Protein AF-A0AAU7Z6W7-F1 (afdb_monomer)

Structure (mmCIF, N/CA/C/O backbone):
data_AF-A0AAU7Z6W7-F1
#
_entry.id   AF-A0AAU7Z6W7-F1
#
loop_
_atom_site.group_PDB
_atom_site.id
_atom_site.type_symbol
_atom_site.label_atom_id
_atom_site.label_alt_id
_atom_site.label_comp_id
_atom_site.label_asym_id
_atom_site.label_entity_id
_atom_site.label_seq_id
_atom_site.pdbx_PDB_ins_code
_atom_site.Cartn_x
_atom_site.Cartn_y
_atom_site.Cartn_z
_atom_site.occupancy
_atom_site.B_iso_or_equiv
_atom_site.auth_seq_id
_atom_site.auth_comp_id
_atom_site.auth_asym_id
_atom_site.auth_atom_id
_atom_site.pdbx_PDB_model_num
ATOM 1 N N . MET A 1 1 ? 21.608 -31.261 -34.289 1.00 68.19 1 MET A N 1
ATOM 2 C CA . MET A 1 1 ? 22.451 -30.946 -33.112 1.00 68.19 1 MET A CA 1
ATOM 3 C C . MET A 1 1 ? 21.548 -30.517 -31.966 1.00 68.19 1 MET A C 1
ATOM 5 O O . MET A 1 1 ? 20.584 -29.812 -32.232 1.00 68.19 1 MET A O 1
ATOM 9 N N . SER A 1 2 ? 21.830 -30.936 -30.731 1.00 83.50 2 SER A N 1
ATOM 10 C CA . SER A 1 2 ? 21.060 -30.560 -29.532 1.00 83.50 2 SER A CA 1
ATOM 11 C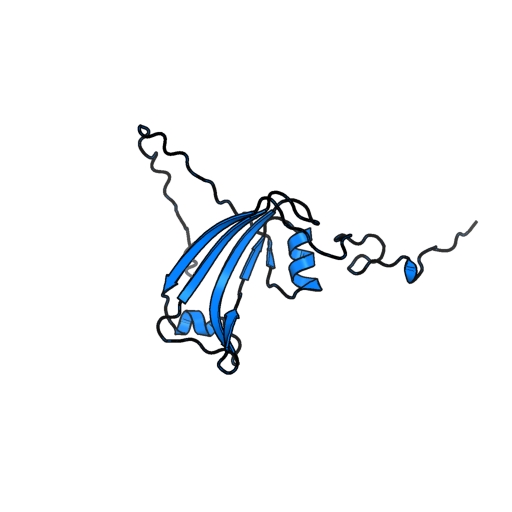 C . SER A 1 2 ? 21.872 -29.642 -28.615 1.00 83.50 2 SER A C 1
ATOM 13 O O . SER A 1 2 ? 23.073 -29.852 -28.454 1.00 83.50 2 SER A O 1
ATOM 15 N N . VAL A 1 3 ? 21.218 -28.669 -27.975 1.00 92.88 3 VAL A N 1
ATOM 16 C CA . VAL A 1 3 ? 21.840 -27.714 -27.038 1.00 92.88 3 VAL A CA 1
ATOM 17 C C . VAL A 1 3 ? 21.198 -27.846 -25.653 1.00 92.88 3 VAL A C 1
ATOM 19 O O . VAL A 1 3 ? 19.989 -28.036 -25.548 1.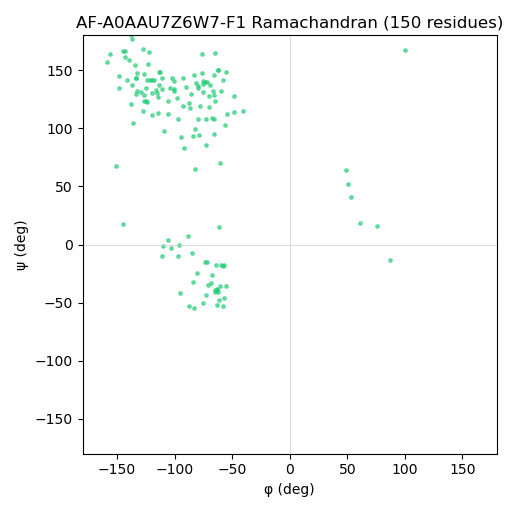00 92.88 3 VAL A O 1
ATOM 22 N N . LYS A 1 4 ? 22.006 -27.743 -24.588 1.00 95.12 4 LYS A N 1
ATOM 23 C CA . LYS A 1 4 ? 21.527 -27.730 -23.194 1.00 95.12 4 LYS A CA 1
ATOM 24 C C . LYS A 1 4 ? 21.072 -26.330 -22.768 1.00 95.12 4 LYS A C 1
ATOM 26 O O . LYS A 1 4 ? 21.683 -25.332 -23.149 1.00 95.12 4 LYS A O 1
ATOM 31 N N . GLY A 1 5 ? 20.044 -26.268 -21.920 1.00 94.62 5 GLY A N 1
ATOM 32 C CA . GLY A 1 5 ? 19.656 -25.040 -21.221 1.00 94.62 5 GLY A CA 1
ATOM 33 C C . GLY A 1 5 ? 20.770 -24.529 -20.298 1.00 94.62 5 GLY A C 1
ATOM 34 O O . GLY A 1 5 ? 21.566 -25.317 -19.789 1.00 94.62 5 GLY A O 1
ATOM 35 N N . LYS A 1 6 ? 20.837 -23.207 -20.100 1.00 94.75 6 LYS A N 1
ATOM 36 C CA . LYS A 1 6 ? 21.932 -22.529 -19.372 1.00 94.75 6 LYS A CA 1
ATOM 37 C C . LYS A 1 6 ? 21.532 -21.947 -18.009 1.00 94.75 6 LYS A C 1
ATOM 39 O O . LYS A 1 6 ? 22.371 -21.356 -17.341 1.00 94.75 6 LYS A O 1
ATOM 44 N N . MET A 1 7 ? 20.267 -22.071 -17.612 1.00 93.25 7 MET A N 1
ATOM 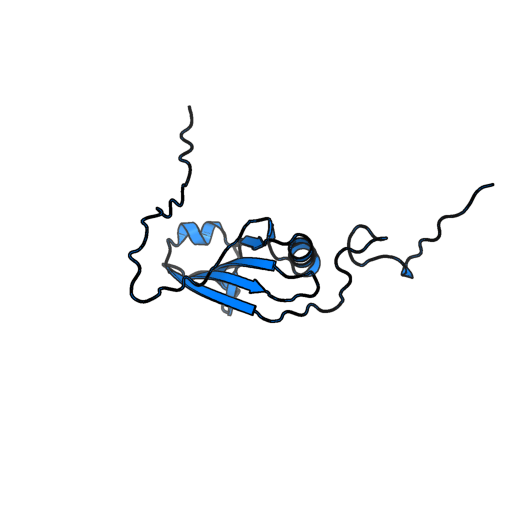45 C CA . MET A 1 7 ? 19.763 -21.479 -16.372 1.00 93.25 7 MET A CA 1
ATOM 46 C C . MET A 1 7 ? 20.338 -22.209 -15.152 1.00 93.25 7 MET A C 1
ATOM 48 O O . MET A 1 7 ? 20.249 -23.432 -15.054 1.00 93.25 7 MET A O 1
ATOM 52 N N . SER A 1 8 ? 20.922 -21.455 -14.227 1.00 93.75 8 SER A N 1
ATOM 53 C CA . SER A 1 8 ? 21.457 -21.935 -12.950 1.00 93.75 8 SER A CA 1
ATOM 54 C C . SER A 1 8 ? 20.791 -21.206 -11.781 1.00 93.75 8 SER A C 1
ATOM 56 O O . SER A 1 8 ? 20.190 -20.145 -11.962 1.00 93.75 8 SER A O 1
ATOM 58 N N . ARG A 1 9 ? 20.951 -21.720 -10.554 1.00 90.88 9 ARG A N 1
ATOM 59 C CA . ARG A 1 9 ? 20.425 -21.078 -9.335 1.00 90.88 9 ARG A CA 1
ATOM 60 C C . ARG A 1 9 ? 20.902 -19.630 -9.166 1.00 90.88 9 ARG A C 1
ATOM 62 O O . ARG A 1 9 ? 20.139 -18.801 -8.691 1.00 90.88 9 ARG A O 1
ATOM 69 N N . SER A 1 10 ? 22.138 -19.323 -9.564 1.00 91.81 10 SER A N 1
ATOM 70 C CA . SER A 1 10 ? 22.693 -17.965 -9.484 1.00 91.81 10 SER A CA 1
ATOM 71 C C . SER A 1 10 ? 22.116 -17.001 -10.524 1.00 91.81 10 SER A C 1
ATOM 73 O O . SER A 1 10 ? 22.289 -15.797 -10.379 1.00 91.81 10 SER A O 1
ATOM 75 N N . SER A 1 11 ? 21.441 -17.514 -11.555 1.00 89.62 11 SER A N 1
ATOM 76 C CA . SER A 1 11 ? 20.777 -16.711 -12.589 1.00 89.62 11 SER A CA 1
ATOM 77 C C . SER A 1 11 ? 19.281 -16.493 -12.340 1.00 89.62 11 SER A C 1
ATOM 79 O O . SER A 1 11 ? 18.631 -15.848 -13.157 1.00 89.62 11 SER A O 1
ATOM 81 N N . LEU A 1 12 ? 18.727 -17.041 -11.249 1.00 91.81 12 LEU A N 1
ATOM 82 C CA . LEU A 1 12 ? 17.306 -16.900 -10.935 1.00 91.81 12 LEU A CA 1
ATOM 83 C C . LEU A 1 12 ? 17.010 -15.537 -10.292 1.00 91.81 12 LEU A C 1
ATOM 85 O O . LEU A 1 12 ? 17.719 -15.090 -9.389 1.00 91.81 12 LEU A O 1
ATOM 89 N N . GLY A 1 13 ? 15.922 -14.919 -10.739 1.00 89.19 13 GLY A N 1
ATOM 90 C CA . GLY A 1 13 ? 15.287 -13.757 -10.132 1.00 89.19 13 GLY A CA 1
ATOM 91 C C . GLY A 1 13 ? 14.710 -14.045 -8.748 1.00 89.19 13 GLY A C 1
ATOM 92 O O . GLY A 1 13 ? 14.553 -15.200 -8.350 1.00 89.19 13 GLY A O 1
ATOM 93 N N . GLN A 1 14 ? 14.393 -12.981 -8.011 1.00 87.00 14 GLN A N 1
ATOM 94 C CA . GLN A 1 14 ? 13.778 -13.083 -6.682 1.00 87.00 14 GLN A CA 1
ATOM 95 C C . GLN A 1 14 ? 12.268 -13.321 -6.753 1.00 87.00 14 GLN A C 1
ATOM 97 O O . GLN A 1 14 ? 11.687 -13.874 -5.824 1.00 87.00 14 GLN A O 1
ATOM 102 N N . VAL A 1 15 ? 11.650 -12.909 -7.857 1.00 90.38 15 VAL A N 1
ATOM 103 C CA . VAL A 1 15 ? 10.220 -13.064 -8.131 1.00 90.38 15 VAL A CA 1
ATOM 104 C C . VAL A 1 15 ? 10.003 -13.733 -9.487 1.00 90.38 15 VAL A C 1
ATOM 106 O O . VAL A 1 15 ? 10.930 -13.886 -10.290 1.00 90.38 15 VAL A O 1
ATOM 109 N N . MET A 1 16 ? 8.767 -14.154 -9.742 1.00 92.94 16 MET A N 1
ATOM 110 C CA . MET A 1 16 ? 8.407 -14.774 -11.010 1.00 92.94 16 MET A CA 1
ATOM 111 C C . MET A 1 16 ? 8.260 -13.734 -12.136 1.00 92.94 16 MET A C 1
ATOM 113 O O . MET A 1 16 ? 7.799 -12.622 -11.887 1.00 92.94 16 MET A O 1
ATOM 117 N N . PRO A 1 17 ? 8.587 -14.110 -13.387 1.00 93.62 17 PRO A N 1
ATOM 118 C CA . PRO A 1 17 ? 9.245 -15.357 -13.783 1.00 93.62 17 PRO A CA 1
ATOM 119 C C . PRO A 1 17 ? 10.750 -15.349 -13.457 1.00 93.62 17 PRO A C 1
ATOM 121 O O . PRO A 1 17 ? 11.450 -14.374 -13.712 1.00 93.62 17 PRO A O 1
ATOM 124 N N . VAL A 1 18 ? 11.285 -16.485 -12.990 1.00 91.94 18 VAL A N 1
ATOM 125 C CA . VAL A 1 18 ? 12.677 -16.595 -12.495 1.00 91.94 18 VAL A CA 1
ATOM 126 C C . VAL A 1 18 ? 13.779 -16.188 -13.481 1.00 91.94 18 VAL A C 1
ATOM 128 O O . VAL A 1 18 ? 14.909 -15.978 -13.070 1.00 91.94 18 VAL A O 1
ATOM 131 N N . HIS A 1 19 ? 13.505 -16.106 -14.778 1.00 92.50 19 HIS A N 1
ATOM 132 C CA . HIS A 1 19 ? 14.497 -15.734 -15.795 1.00 92.50 19 HIS A CA 1
ATOM 133 C C . HIS A 1 19 ? 14.350 -14.290 -16.286 1.00 92.50 19 HIS A C 1
ATOM 135 O O . HIS A 1 19 ? 15.139 -13.847 -17.118 1.00 92.50 19 HIS A O 1
ATOM 141 N N . ALA A 1 20 ? 13.338 -13.572 -15.800 1.00 91.31 20 ALA A N 1
ATOM 142 C CA . ALA A 1 20 ? 13.041 -12.195 -16.163 1.00 91.31 20 ALA A CA 1
ATOM 143 C C . ALA A 1 20 ? 12.347 -11.500 -14.982 1.00 91.31 20 ALA A C 1
ATOM 145 O O . ALA A 1 20 ? 11.166 -11.175 -15.054 1.00 91.31 20 ALA A O 1
ATOM 146 N N . ASP A 1 21 ? 13.094 -11.311 -13.890 1.00 90.88 21 ASP A N 1
ATOM 147 C CA . ASP A 1 21 ? 12.625 -10.634 -12.677 1.00 90.88 21 ASP A CA 1
ATOM 148 C C . ASP A 1 21 ? 12.072 -9.234 -13.017 1.00 90.88 21 ASP A C 1
ATOM 150 O O . ASP A 1 21 ? 12.847 -8.349 -13.403 1.00 90.88 21 ASP A O 1
ATOM 154 N N . PRO A 1 22 ? 10.754 -8.996 -12.883 1.00 90.75 22 PRO A N 1
ATOM 155 C CA . PRO A 1 22 ? 10.163 -7.713 -13.226 1.00 90.75 22 PRO A CA 1
ATOM 156 C C . PRO A 1 22 ? 10.524 -6.603 -12.238 1.00 90.75 22 PRO A C 1
ATOM 158 O O . PRO A 1 22 ? 10.309 -5.438 -12.557 1.00 90.75 22 PRO A O 1
ATOM 161 N N . LEU A 1 23 ? 11.043 -6.883 -11.043 1.00 91.50 23 LEU A N 1
ATOM 162 C CA . LEU A 1 23 ? 11.342 -5.858 -10.045 1.00 91.50 23 LEU A CA 1
ATOM 163 C C . LEU A 1 23 ? 12.740 -5.288 -10.254 1.00 91.50 23 LEU A C 1
ATOM 165 O O . LEU A 1 23 ? 12.882 -4.077 -10.400 1.00 91.50 23 LEU A O 1
ATOM 169 N N . GLY A 1 24 ? 13.765 -6.136 -10.331 1.00 85.94 24 GLY A N 1
ATOM 170 C CA . GLY A 1 24 ? 15.125 -5.703 -10.675 1.00 85.94 24 GLY A CA 1
ATOM 171 C C . GLY A 1 24 ? 15.763 -4.691 -9.704 1.00 85.94 24 GLY A C 1
ATOM 172 O O . GLY A 1 24 ? 16.730 -4.024 -10.067 1.00 85.94 24 GLY A O 1
ATOM 173 N N . PHE A 1 25 ? 15.249 -4.551 -8.474 1.00 89.06 25 PHE A N 1
ATOM 174 C CA . PHE A 1 25 ? 15.832 -3.703 -7.428 1.00 89.06 25 PHE A CA 1
ATOM 175 C C . PHE A 1 25 ? 15.903 -4.434 -6.081 1.00 89.06 25 PHE A C 1
ATOM 177 O O . PHE A 1 25 ? 14.989 -5.161 -5.690 1.00 89.06 25 PHE A O 1
ATOM 184 N N . LYS A 1 26 ? 16.975 -4.182 -5.320 1.00 87.19 26 LYS A N 1
ATOM 185 C CA . LYS A 1 26 ? 17.120 -4.697 -3.949 1.00 87.19 26 LYS A CA 1
ATOM 186 C C . LYS A 1 26 ? 16.391 -3.808 -2.939 1.00 87.19 26 LYS A C 1
ATOM 188 O O . LYS A 1 26 ? 15.502 -4.288 -2.242 1.00 87.19 26 LYS A O 1
ATOM 193 N N . ASN A 1 27 ? 16.702 -2.510 -2.941 1.00 90.62 27 ASN A N 1
ATOM 194 C CA . ASN A 1 27 ? 16.072 -1.501 -2.086 1.00 90.62 27 ASN A CA 1
ATOM 195 C C . ASN A 1 27 ? 15.221 -0.550 -2.937 1.00 90.62 27 ASN A C 1
ATOM 197 O O . ASN A 1 27 ? 15.671 -0.082 -3.988 1.00 90.62 27 ASN A O 1
ATOM 201 N N . ALA A 1 28 ? 13.996 -0.274 -2.497 1.00 92.06 28 ALA A N 1
ATOM 202 C CA . ALA A 1 28 ? 13.125 0.677 -3.175 1.00 92.06 28 ALA A CA 1
ATOM 203 C C . ALA A 1 28 ? 13.579 2.119 -2.888 1.00 92.06 28 ALA A C 1
ATOM 205 O O . ALA A 1 28 ? 13.929 2.456 -1.759 1.00 92.06 28 ALA A O 1
ATOM 206 N N . SER A 1 29 ? 13.571 2.975 -3.910 1.00 94.88 29 SER A N 1
ATOM 207 C CA . SER A 1 29 ? 13.768 4.420 -3.771 1.00 94.88 29 SER A CA 1
ATOM 208 C C . SER A 1 29 ? 12.512 5.137 -4.242 1.00 94.88 29 SER A C 1
ATOM 210 O O . SER A 1 29 ? 11.907 4.719 -5.225 1.00 94.88 29 SER A O 1
ATOM 212 N N . PHE A 1 30 ? 12.148 6.215 -3.553 1.00 95.75 30 PHE A N 1
ATOM 213 C CA . PHE A 1 30 ? 10.984 7.044 -3.847 1.00 95.75 30 PHE A CA 1
ATOM 214 C C . PHE A 1 30 ? 11.419 8.506 -3.802 1.00 95.75 30 PHE A C 1
ATOM 216 O O . PHE A 1 30 ? 12.089 8.921 -2.855 1.00 95.75 30 PHE A O 1
ATOM 223 N N . ARG A 1 31 ? 11.096 9.288 -4.833 1.00 95.75 31 ARG A N 1
ATOM 224 C CA . ARG A 1 31 ? 11.452 10.714 -4.917 1.00 95.75 31 ARG A CA 1
ATOM 225 C C . ARG A 1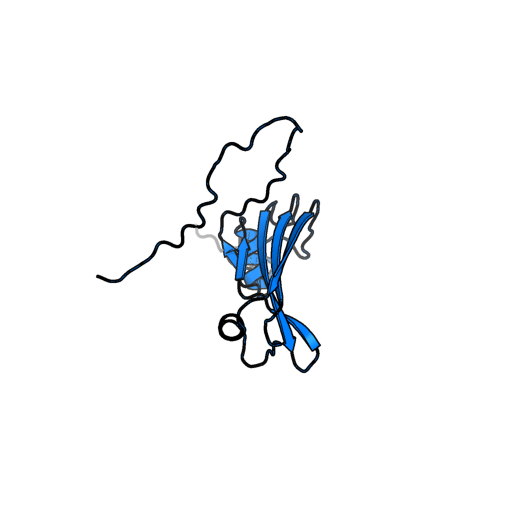 31 ? 10.328 11.510 -5.568 1.00 95.75 31 ARG A C 1
ATOM 227 O O . ARG A 1 31 ? 9.490 10.941 -6.267 1.00 95.75 31 ARG A O 1
ATOM 234 N N . ALA A 1 32 ? 10.358 12.829 -5.356 1.00 95.56 32 ALA A N 1
ATOM 235 C CA . ALA A 1 32 ? 9.352 13.764 -5.863 1.00 95.56 32 ALA A CA 1
ATOM 236 C C . ALA A 1 32 ? 7.927 13.296 -5.517 1.00 95.56 32 ALA A C 1
ATOM 238 O O . ALA A 1 32 ? 7.082 13.116 -6.394 1.00 95.56 32 ALA A O 1
ATOM 239 N N . VAL A 1 33 ? 7.715 13.014 -4.228 1.00 95.00 33 VAL A N 1
ATOM 240 C CA . VAL A 1 33 ? 6.442 12.515 -3.708 1.00 95.00 33 VAL A CA 1
ATOM 241 C C . VAL A 1 33 ? 5.546 13.701 -3.395 1.00 95.00 33 VAL A C 1
ATOM 243 O O . VAL A 1 33 ? 5.874 14.518 -2.538 1.00 95.00 33 VAL A O 1
ATOM 246 N N . ASN A 1 34 ? 4.415 13.780 -4.084 1.00 94.44 34 ASN A N 1
ATOM 247 C CA . ASN A 1 34 ? 3.326 14.680 -3.728 1.00 94.44 34 ASN A CA 1
ATOM 248 C C . ASN A 1 34 ? 2.255 13.876 -2.999 1.00 94.44 34 ASN A C 1
ATOM 250 O O . ASN A 1 34 ? 1.885 12.796 -3.459 1.00 94.44 34 ASN A O 1
ATOM 254 N N . GLN A 1 35 ? 1.756 14.405 -1.887 1.00 94.31 35 GLN A N 1
ATOM 255 C CA . GLN A 1 35 ? 0.800 13.716 -1.032 1.00 94.31 35 GLN A CA 1
ATOM 256 C C . GLN A 1 35 ? -0.304 14.670 -0.589 1.00 94.31 35 GLN A C 1
ATOM 258 O O . GLN A 1 35 ? -0.037 15.799 -0.181 1.00 94.31 35 GLN A O 1
ATOM 263 N N . VAL A 1 36 ? -1.539 14.178 -0.613 1.00 95.06 36 VAL A N 1
ATOM 264 C CA . VAL A 1 36 ? -2.681 14.800 0.056 1.00 95.06 36 VAL A CA 1
ATOM 265 C C . VAL A 1 36 ? -3.309 13.761 0.970 1.00 95.06 36 VAL A C 1
ATOM 267 O O . VAL A 1 36 ? -3.703 12.688 0.519 1.00 95.06 36 VAL A O 1
ATOM 270 N N . THR A 1 37 ? -3.411 14.090 2.254 1.00 96.44 37 THR A N 1
ATOM 271 C CA . THR A 1 37 ? -4.051 13.241 3.260 1.00 96.44 37 THR A CA 1
ATOM 272 C C . THR A 1 37 ? -5.271 13.952 3.808 1.00 96.44 37 THR A C 1
ATOM 274 O O . THR A 1 37 ? -5.190 15.111 4.208 1.00 96.44 37 THR A O 1
ATOM 277 N N . 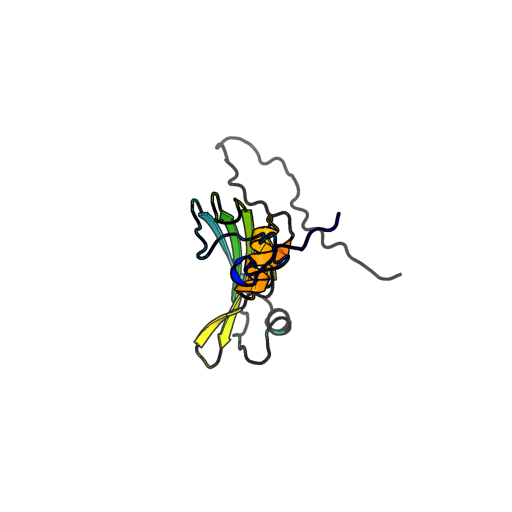PHE A 1 38 ? -6.385 13.241 3.885 1.00 97.00 38 PHE A N 1
ATOM 278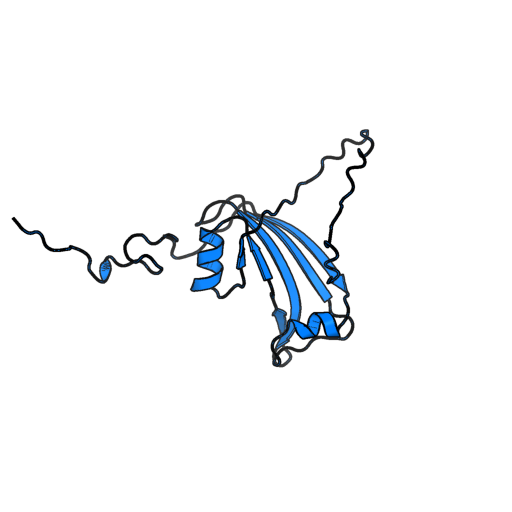 C CA . PHE A 1 38 ? -7.561 13.677 4.623 1.00 97.00 38 PHE A CA 1
ATOM 279 C C . PHE A 1 38 ? -7.919 12.617 5.657 1.00 97.00 38 PHE A C 1
ATOM 281 O O . PHE A 1 38 ? -7.550 11.449 5.531 1.00 97.00 38 PHE A O 1
ATOM 288 N N . SER A 1 39 ? -8.604 13.033 6.716 1.00 98.12 39 SER A N 1
ATOM 289 C CA . SER A 1 39 ? -9.104 12.115 7.733 1.00 98.12 39 SER A CA 1
ATOM 290 C C . SER A 1 39 ? -10.552 12.418 8.056 1.00 98.12 39 SER A C 1
ATOM 292 O O . SER A 1 39 ? -10.971 13.572 8.009 1.00 98.12 39 SER A O 1
ATOM 294 N N . TYR A 1 40 ? -11.299 11.378 8.393 1.00 98.06 40 TYR A N 1
ATOM 295 C CA . TYR A 1 40 ? -12.703 11.474 8.757 1.00 98.06 40 TYR A CA 1
ATOM 296 C C . TYR A 1 40 ? -13.041 10.460 9.850 1.00 98.06 40 TYR A C 1
ATOM 298 O O . TYR A 1 40 ? -12.251 9.565 10.158 1.00 98.06 40 TYR A O 1
ATOM 306 N N . ARG A 1 41 ? -14.209 10.638 10.464 1.00 98.19 41 ARG A N 1
ATOM 307 C CA . ARG A 1 41 ? -14.794 9.709 11.435 1.00 98.19 41 ARG A CA 1
ATOM 308 C C . ARG A 1 41 ? -15.882 8.905 10.733 1.00 98.19 41 ARG A C 1
ATOM 310 O O . ARG A 1 41 ? -16.571 9.447 9.869 1.00 98.19 41 ARG A O 1
ATOM 317 N N . THR A 1 42 ? -16.020 7.628 11.066 1.00 97.12 42 THR A N 1
ATOM 318 C CA . THR A 1 42 ? -16.999 6.743 10.418 1.00 97.12 42 THR A CA 1
ATOM 319 C C . THR A 1 42 ? -17.725 5.853 11.423 1.00 97.12 42 THR A C 1
ATOM 321 O O . THR A 1 42 ? -17.435 5.904 12.614 1.00 97.12 42 THR A O 1
ATOM 324 N N . ASN A 1 43 ? -18.686 5.065 10.942 1.00 98.19 43 ASN A N 1
ATOM 325 C CA . ASN A 1 43 ? -19.417 4.090 11.743 1.00 98.19 43 ASN A CA 1
ATOM 326 C C . ASN A 1 43 ? -18.480 2.957 12.210 1.00 98.19 43 ASN A C 1
ATOM 328 O O . ASN A 1 43 ? -17.733 2.395 11.407 1.00 98.19 43 ASN A O 1
ATOM 332 N N . THR A 1 44 ? -18.538 2.630 13.503 1.00 98.44 44 THR A N 1
ATOM 333 C CA . THR A 1 44 ? -17.655 1.636 14.128 1.00 98.44 44 THR A CA 1
ATOM 334 C C . THR A 1 44 ? -17.815 0.243 13.530 1.00 98.44 44 THR A C 1
ATOM 336 O O . THR A 1 44 ? -16.808 -0.353 13.158 1.00 98.44 44 THR A O 1
ATOM 339 N N . ASP A 1 45 ? -19.043 -0.249 13.358 1.00 98.25 45 ASP A N 1
ATOM 340 C CA . ASP A 1 45 ? -19.289 -1.609 12.854 1.00 98.25 45 ASP A CA 1
ATOM 341 C C . ASP A 1 45 ? -18.798 -1.782 11.412 1.00 98.25 45 ASP A C 1
ATOM 343 O O . ASP A 1 45 ? -18.185 -2.793 11.066 1.00 98.25 45 ASP A O 1
ATOM 347 N N . ALA A 1 46 ? -18.996 -0.763 10.572 1.00 97.69 46 ALA A N 1
ATOM 348 C CA . ALA A 1 46 ? -18.510 -0.761 9.196 1.00 97.69 46 ALA A CA 1
ATOM 349 C C . ALA A 1 46 ? -16.974 -0.811 9.115 1.00 97.69 46 ALA A C 1
ATOM 351 O O . ALA A 1 46 ? -16.426 -1.480 8.240 1.00 97.69 46 ALA A O 1
ATOM 352 N N . ALA A 1 47 ? -16.273 -0.119 10.020 1.00 97.94 47 ALA A N 1
ATOM 353 C CA . ALA A 1 47 ? -14.815 -0.183 10.099 1.00 97.94 47 ALA A CA 1
ATOM 354 C C . ALA A 1 47 ? -14.334 -1.525 10.674 1.00 97.94 47 ALA A C 1
ATOM 356 O O . ALA A 1 47 ? -13.409 -2.123 10.125 1.00 97.94 47 ALA A O 1
ATOM 357 N N . ALA A 1 48 ? -14.984 -2.018 11.733 1.00 98.12 48 ALA A N 1
ATOM 358 C CA . ALA A 1 48 ? -14.654 -3.282 12.388 1.00 98.12 48 ALA A CA 1
ATOM 359 C C . ALA A 1 48 ? -14.774 -4.481 11.436 1.00 98.12 48 ALA A C 1
ATOM 361 O O . ALA A 1 48 ? -13.937 -5.376 11.478 1.00 98.12 48 ALA A O 1
ATOM 362 N N . ALA A 1 49 ? -15.751 -4.469 10.522 1.00 98.12 49 ALA A N 1
ATOM 363 C CA . ALA A 1 49 ? -15.948 -5.529 9.531 1.00 98.12 49 ALA A CA 1
ATOM 364 C C . ALA A 1 49 ? -14.748 -5.748 8.584 1.00 98.12 49 ALA A C 1
ATOM 366 O O . ALA A 1 49 ? -14.666 -6.786 7.929 1.00 98.12 49 ALA A O 1
ATOM 367 N N . LEU A 1 50 ? -13.830 -4.780 8.487 1.00 97.81 50 LEU A N 1
ATOM 368 C CA . LEU A 1 50 ? -12.626 -4.867 7.656 1.00 97.81 50 LEU A CA 1
ATOM 369 C C . LEU A 1 50 ? -11.379 -5.294 8.440 1.00 97.81 50 LEU A C 1
ATOM 371 O O . LEU A 1 50 ? -10.340 -5.529 7.822 1.00 97.81 50 LEU A O 1
ATOM 375 N N . LEU A 1 51 ? -11.446 -5.345 9.771 1.00 98.06 51 LEU A N 1
ATOM 376 C CA . LEU A 1 51 ? -10.292 -5.593 10.627 1.00 98.06 51 LEU A CA 1
ATOM 377 C C . LEU A 1 51 ? -10.126 -7.087 10.946 1.00 98.06 51 LEU A C 1
ATOM 379 O O . LEU A 1 51 ? -11.112 -7.788 11.174 1.00 98.06 51 LEU A O 1
ATOM 383 N N . PRO A 1 52 ? -8.877 -7.581 11.033 1.00 97.69 52 PRO A N 1
ATOM 384 C CA . PRO A 1 52 ? -8.565 -8.808 11.753 1.00 97.69 52 PRO A CA 1
ATOM 385 C C . PRO A 1 52 ? -9.048 -8.739 13.204 1.00 97.69 52 PRO A C 1
ATOM 387 O O . PRO A 1 52 ? -9.025 -7.675 13.823 1.00 97.69 52 PRO A O 1
ATOM 390 N N . THR A 1 53 ? -9.425 -9.887 13.764 1.00 98.00 53 THR A N 1
ATOM 391 C CA . THR A 1 53 ? -9.990 -9.995 15.119 1.00 98.00 53 THR A CA 1
ATOM 392 C C . THR A 1 53 ? -9.029 -9.577 16.234 1.00 98.00 53 THR A C 1
ATOM 394 O O . THR A 1 53 ? -9.454 -9.329 17.355 1.00 98.00 53 THR A O 1
ATOM 397 N N . GLU A 1 54 ? -7.733 -9.509 15.942 1.00 98.06 54 GLU A N 1
ATOM 398 C CA . GLU A 1 54 ? -6.671 -9.110 16.864 1.00 98.06 54 GLU A CA 1
ATOM 399 C C . GLU A 1 54 ? -6.468 -7.591 16.948 1.00 98.06 54 GLU A C 1
ATOM 401 O O . GLU A 1 54 ? -5.648 -7.133 17.748 1.00 98.06 54 GLU A O 1
ATOM 406 N N . LEU A 1 55 ? -7.151 -6.817 16.098 1.00 98.56 55 LEU A N 1
ATOM 407 C CA . LEU A 1 55 ? -7.085 -5.361 16.101 1.00 98.56 55 LEU A CA 1
ATOM 408 C C . LEU A 1 55 ? -8.297 -4.755 16.796 1.00 98.56 55 LEU A C 1
ATOM 410 O O . LEU A 1 55 ? -9.434 -5.178 16.608 1.00 98.56 55 LEU A O 1
ATOM 414 N N . GLU A 1 56 ? -8.038 -3.697 17.550 1.00 98.25 56 GLU A N 1
ATOM 415 C CA . GLU A 1 56 ? -9.052 -2.942 18.275 1.00 98.25 56 GLU A CA 1
ATOM 416 C C . GLU A 1 56 ? -9.183 -1.530 17.704 1.00 98.25 56 GLU A C 1
ATOM 418 O O . GLU A 1 56 ? -8.204 -0.934 17.256 1.00 98.25 56 GLU A O 1
ATOM 423 N N . ILE A 1 57 ? -10.382 -0.960 17.764 1.00 98.31 57 ILE A N 1
ATOM 424 C CA . ILE A 1 57 ? -10.660 0.429 17.390 1.00 98.31 57 ILE A CA 1
ATOM 425 C C . ILE A 1 57 ? -11.539 1.097 18.443 1.00 98.31 57 ILE A C 1
ATOM 427 O O . ILE A 1 57 ? -12.298 0.428 19.140 1.00 98.31 57 ILE A O 1
ATOM 431 N N . ASP A 1 58 ? -11.445 2.421 18.538 1.00 95.94 58 ASP A N 1
ATOM 432 C CA . ASP A 1 58 ? -12.351 3.222 19.365 1.00 95.94 58 ASP A CA 1
ATOM 433 C C . ASP A 1 58 ? -13.727 3.390 18.698 1.00 95.94 58 ASP A C 1
ATOM 435 O O . ASP A 1 58 ? -13.887 3.221 17.483 1.00 95.94 58 ASP A O 1
ATOM 439 N N . GLU A 1 59 ? -14.721 3.810 19.483 1.00 97.38 59 GLU A N 1
ATOM 440 C CA . GLU A 1 59 ? -15.986 4.302 18.936 1.00 97.38 59 GLU A CA 1
ATOM 441 C C . GLU A 1 59 ? -15.761 5.488 17.988 1.00 97.38 59 GLU A C 1
ATOM 443 O O . GLU A 1 59 ? -14.922 6.360 18.232 1.00 97.38 59 GLU A O 1
ATOM 448 N N . ASN A 1 60 ? -16.537 5.537 16.900 1.00 97.12 60 ASN A N 1
ATOM 449 C CA . ASN A 1 60 ? -16.364 6.501 15.815 1.00 97.12 60 ASN A CA 1
ATOM 450 C C . ASN A 1 60 ? -14.894 6.568 15.355 1.00 97.12 60 ASN A C 1
ATOM 452 O O . ASN A 1 60 ? -14.236 7.600 15.526 1.00 97.12 60 ASN A O 1
ATOM 456 N N . PRO A 1 61 ? -14.325 5.483 14.803 1.00 97.88 61 PRO A N 1
ATOM 457 C CA . PRO A 1 61 ? -12.897 5.405 14.527 1.00 97.88 61 PRO A CA 1
ATOM 458 C C . PRO A 1 61 ? -12.448 6.461 13.518 1.00 97.88 61 PRO A C 1
ATOM 460 O O . PRO A 1 61 ? -13.201 6.896 12.638 1.00 97.88 61 PRO A O 1
ATOM 463 N N . LYS A 1 62 ? -11.188 6.881 13.649 1.00 98.31 62 LYS A N 1
ATOM 464 C CA . LYS A 1 62 ? -10.534 7.751 12.674 1.00 98.31 62 LYS A CA 1
ATOM 465 C C . LYS A 1 62 ? -10.080 6.910 11.492 1.00 98.31 62 LYS A C 1
ATOM 467 O O . LYS A 1 62 ? -9.424 5.885 11.657 1.00 98.31 62 LYS A O 1
ATOM 472 N N . ILE A 1 63 ? -10.349 7.422 10.304 1.00 98.25 63 ILE A N 1
ATOM 473 C CA . ILE A 1 63 ? -9.906 6.863 9.038 1.00 98.25 63 ILE A CA 1
ATOM 474 C C . ILE A 1 63 ? -9.079 7.915 8.312 1.00 98.25 63 ILE A C 1
ATOM 476 O O . ILE A 1 63 ? -9.418 9.099 8.362 1.00 98.25 63 ILE A O 1
ATOM 480 N N . SER A 1 64 ? -8.011 7.506 7.632 1.00 98.50 64 SER A N 1
ATOM 481 C CA . SER A 1 64 ? -7.243 8.382 6.747 1.00 98.50 64 SER A CA 1
ATOM 482 C C . SER A 1 64 ? -7.248 7.860 5.318 1.00 98.50 64 SER A C 1
ATOM 484 O O . SER A 1 64 ? -6.948 6.696 5.070 1.00 98.50 64 SER A O 1
ATOM 486 N N . GLY A 1 65 ? -7.558 8.748 4.377 1.00 97.94 65 GLY A N 1
ATOM 487 C CA . GLY A 1 65 ? -7.344 8.533 2.953 1.00 97.94 65 GLY A CA 1
ATOM 488 C C . GLY A 1 65 ? -6.130 9.330 2.494 1.00 97.94 65 GLY A C 1
ATOM 489 O O . GLY A 1 65 ? -5.983 10.502 2.852 1.00 97.94 65 GLY A O 1
ATOM 490 N N . MET A 1 66 ? -5.256 8.710 1.710 1.00 97.62 66 MET A N 1
ATOM 491 C CA . MET A 1 66 ? -4.054 9.348 1.178 1.00 97.62 66 MET A CA 1
ATOM 492 C C . MET A 1 66 ? -4.009 9.192 -0.330 1.00 97.62 66 MET A C 1
ATOM 494 O O . MET A 1 66 ? -3.997 8.071 -0.818 1.00 97.62 66 MET A O 1
ATOM 498 N N . PHE A 1 67 ? -3.924 10.303 -1.051 1.00 97.38 67 PHE A N 1
ATOM 499 C CA . PHE A 1 67 ? -3.559 10.313 -2.462 1.00 97.38 67 PHE A CA 1
ATOM 500 C C . PHE A 1 67 ? -2.079 10.645 -2.589 1.00 97.38 67 PHE A C 1
ATOM 502 O O . PHE A 1 67 ? -1.630 11.668 -2.069 1.00 97.38 67 PHE A O 1
ATOM 509 N N . LEU A 1 68 ? -1.331 9.796 -3.287 1.00 96.62 68 LEU A N 1
ATOM 510 C CA . LEU A 1 68 ? 0.099 9.953 -3.511 1.00 96.62 68 LEU A CA 1
ATOM 511 C C . LEU A 1 68 ? 0.415 9.946 -5.003 1.00 96.62 68 LEU A C 1
ATOM 513 O O . LEU A 1 68 ? -0.154 9.181 -5.781 1.00 96.62 68 LEU A O 1
ATOM 517 N N . SER A 1 69 ? 1.365 10.785 -5.392 1.00 96.25 69 SER A N 1
ATOM 518 C CA . SER A 1 69 ? 1.975 10.784 -6.715 1.00 96.25 69 SER A CA 1
ATOM 519 C C . SER A 1 69 ? 3.483 10.721 -6.552 1.00 96.25 69 SER A C 1
ATOM 521 O O . SER A 1 69 ? 4.098 11.663 -6.052 1.00 96.25 69 SER A O 1
ATOM 523 N N . TYR A 1 70 ? 4.076 9.626 -7.009 1.00 96.06 70 TYR A N 1
ATOM 524 C CA . TYR A 1 70 ? 5.511 9.398 -6.983 1.00 96.06 70 TYR A CA 1
ATOM 525 C C . TYR A 1 70 ? 6.112 9.755 -8.342 1.00 96.06 70 TYR A C 1
ATOM 527 O O . TYR A 1 70 ? 5.926 9.026 -9.317 1.00 96.06 70 TYR A O 1
ATOM 535 N N . GLY A 1 71 ? 6.850 10.866 -8.413 1.00 95.19 71 GLY A N 1
ATOM 536 C CA . GLY A 1 71 ? 7.516 11.290 -9.650 1.00 95.19 71 GLY A CA 1
ATOM 537 C C . GLY A 1 71 ? 8.657 10.363 -10.083 1.00 95.19 71 GLY A C 1
ATOM 538 O O . GLY A 1 71 ? 8.958 10.267 -11.269 1.00 95.19 71 GLY A O 1
ATOM 539 N N . PHE A 1 72 ? 9.275 9.648 -9.141 1.00 96.62 72 PHE A N 1
ATOM 540 C CA . PHE A 1 72 ? 10.273 8.620 -9.432 1.00 96.62 72 PHE A CA 1
ATOM 541 C C . PHE A 1 72 ? 10.224 7.499 -8.396 1.00 96.62 72 PHE A C 1
ATOM 543 O O . PHE A 1 72 ? 10.240 7.773 -7.192 1.00 96.62 72 PHE A O 1
ATOM 550 N N . THR A 1 73 ? 10.264 6.248 -8.870 1.00 96.31 73 THR A N 1
ATOM 551 C CA . THR A 1 73 ? 10.529 5.074 -8.028 1.00 96.31 73 THR A CA 1
ATOM 552 C C . THR A 1 73 ? 11.368 4.019 -8.755 1.00 96.31 73 THR A C 1
ATOM 554 O O . THR A 1 73 ? 11.470 4.051 -9.983 1.00 96.31 73 THR A O 1
ATOM 557 N N . SER A 1 74 ? 11.907 3.035 -8.023 1.00 95.06 74 SER A N 1
ATOM 558 C CA . SER A 1 74 ? 12.627 1.882 -8.604 1.00 95.06 74 SER A CA 1
ATOM 559 C C . SER A 1 74 ? 11.795 1.048 -9.597 1.00 95.06 74 SER A C 1
ATOM 561 O O . SER A 1 74 ? 12.361 0.305 -10.398 1.00 95.06 74 SER A O 1
ATOM 563 N N . VAL A 1 75 ? 10.463 1.170 -9.572 1.00 94.75 75 VAL A N 1
ATOM 564 C CA . VAL A 1 75 ? 9.537 0.473 -10.487 1.00 94.75 75 VAL A CA 1
ATOM 565 C C . VAL A 1 75 ? 8.933 1.382 -11.564 1.00 94.75 75 VAL A C 1
ATOM 567 O O . VAL A 1 75 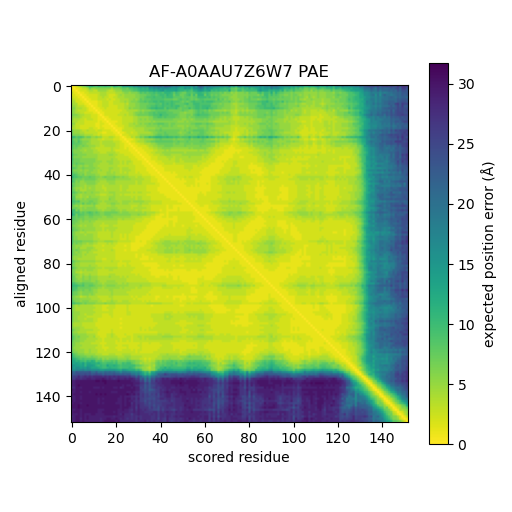? 8.135 0.924 -12.382 1.00 94.75 75 VAL A O 1
ATOM 570 N N . GLY A 1 76 ? 9.354 2.648 -11.605 1.00 94.94 76 GLY A N 1
ATOM 571 C CA . GLY A 1 76 ? 8.765 3.700 -12.434 1.00 94.94 76 GLY A CA 1
ATOM 572 C C . GLY A 1 76 ? 7.810 4.608 -11.645 1.00 94.94 76 GLY A C 1
ATOM 573 O O . GLY A 1 76 ? 7.471 4.311 -10.498 1.00 94.94 76 GLY A O 1
ATOM 574 N N . PRO A 1 77 ? 7.404 5.754 -12.209 1.00 96.06 77 PRO A N 1
ATOM 575 C CA . PRO A 1 77 ? 6.452 6.649 -11.559 1.00 96.06 77 PRO A CA 1
ATOM 576 C C . PRO A 1 77 ? 5.078 5.987 -11.426 1.00 96.06 77 PRO A C 1
ATOM 578 O O . PRO A 1 77 ? 4.657 5.223 -12.298 1.00 96.06 77 PRO A O 1
ATOM 581 N N . PHE A 1 78 ? 4.368 6.291 -10.341 1.00 96.44 78 PHE A N 1
ATOM 582 C CA . PHE A 1 78 ? 3.004 5.812 -10.136 1.00 96.44 78 PHE A CA 1
ATOM 583 C C . PHE A 1 78 ? 2.212 6.705 -9.190 1.00 96.44 78 PHE A C 1
ATOM 585 O O . PHE A 1 78 ? 2.769 7.521 -8.451 1.00 96.44 78 PHE A O 1
ATOM 592 N N . ARG A 1 79 ? 0.894 6.526 -9.219 1.00 97.56 79 ARG A N 1
ATOM 593 C CA . ARG A 1 79 ? -0.047 7.135 -8.284 1.00 97.56 79 ARG A CA 1
ATOM 594 C C . ARG A 1 79 ? -0.664 6.054 -7.417 1.00 97.56 79 ARG A C 1
ATOM 596 O O . ARG A 1 79 ? -0.801 4.910 -7.855 1.00 97.56 79 ARG A O 1
ATOM 603 N N . GLU A 1 80 ? -0.994 6.422 -6.191 1.00 97.50 80 GLU A N 1
ATOM 604 C CA . GLU A 1 80 ? -1.517 5.499 -5.196 1.00 97.50 80 GLU A CA 1
ATOM 605 C C . GLU A 1 80 ? -2.609 6.167 -4.362 1.00 97.50 80 GLU A C 1
ATOM 607 O O . GLU A 1 80 ? -2.511 7.349 -4.029 1.00 97.50 80 GLU A O 1
ATOM 612 N N . TYR A 1 81 ? -3.647 5.405 -4.031 1.00 98.19 81 TYR A N 1
ATOM 613 C CA . TYR A 1 81 ? -4.572 5.736 -2.959 1.00 98.19 81 TYR A CA 1
ATOM 614 C C . TYR A 1 81 ? -4.444 4.702 -1.847 1.00 98.19 81 TYR A C 1
ATOM 616 O O . TYR A 1 81 ? -4.581 3.505 -2.104 1.00 98.19 81 TYR A O 1
ATOM 624 N N . ILE A 1 82 ? -4.218 5.167 -0.622 1.00 98.25 82 ILE A N 1
ATOM 625 C CA . ILE A 1 82 ? -4.117 4.323 0.569 1.00 98.25 82 ILE A CA 1
ATOM 626 C C . ILE A 1 82 ? -5.270 4.662 1.505 1.00 98.25 82 ILE A C 1
ATOM 628 O O . ILE A 1 82 ? -5.496 5.831 1.828 1.00 98.25 82 ILE A O 1
ATOM 632 N N . HIS A 1 83 ? -5.971 3.625 1.954 1.00 97.75 83 HIS A N 1
ATOM 633 C CA . HIS A 1 83 ? -7.011 3.719 2.967 1.00 97.75 83 HIS A CA 1
ATOM 634 C C . HIS A 1 83 ? -6.473 3.149 4.282 1.00 97.75 83 HIS A C 1
ATOM 636 O O . HIS A 1 83 ? -6.020 2.010 4.294 1.00 97.75 83 HIS A O 1
ATOM 642 N N . ILE A 1 84 ? -6.494 3.923 5.368 1.00 98.56 84 ILE A N 1
ATOM 643 C CA . ILE A 1 84 ? -5.922 3.534 6.665 1.00 98.56 84 ILE A CA 1
ATOM 644 C C . ILE A 1 84 ? -6.989 3.623 7.752 1.00 98.56 84 ILE A C 1
ATOM 646 O O . ILE A 1 84 ? -7.536 4.701 7.997 1.00 98.56 84 ILE A O 1
ATOM 650 N N . ILE A 1 85 ? -7.231 2.508 8.434 1.00 98.50 85 ILE A N 1
ATOM 651 C CA . ILE A 1 85 ? -8.007 2.435 9.672 1.00 98.50 85 ILE A CA 1
ATOM 652 C C . ILE A 1 85 ? -7.021 2.555 10.836 1.00 98.50 85 ILE A C 1
ATOM 654 O O . ILE A 1 85 ? -6.108 1.738 10.959 1.00 98.50 85 ILE A O 1
ATOM 658 N N . HIS A 1 86 ? -7.175 3.585 11.668 1.00 98.38 86 HIS A N 1
ATOM 659 C CA . HIS A 1 86 ? -6.348 3.753 12.867 1.00 98.38 86 HIS A CA 1
ATOM 660 C C . HIS A 1 86 ? -6.865 2.801 13.943 1.00 98.38 86 HIS A C 1
ATOM 662 O O . HIS A 1 86 ? -8.029 2.901 14.327 1.00 98.38 86 HIS A O 1
ATOM 668 N N . ALA A 1 87 ? -6.018 1.875 14.382 1.00 98.38 87 ALA A N 1
ATOM 669 C CA . ALA A 1 87 ? -6.366 0.766 15.263 1.00 98.38 87 ALA A CA 1
ATOM 670 C C . ALA A 1 87 ? -5.290 0.558 16.339 1.00 98.38 87 ALA A C 1
ATOM 672 O O . ALA A 1 87 ? -4.281 1.264 16.378 1.00 98.38 87 ALA A O 1
ATOM 673 N N . ARG A 1 88 ? -5.495 -0.429 17.211 1.00 98.56 88 ARG A N 1
ATOM 674 C CA . ARG A 1 88 ? -4.527 -0.876 18.211 1.00 98.56 88 ARG A CA 1
ATOM 675 C C . ARG A 1 88 ? -4.267 -2.371 18.073 1.00 98.56 88 ARG A C 1
ATOM 677 O O . ARG A 1 88 ? -5.207 -3.151 17.960 1.00 98.56 88 ARG A O 1
ATOM 684 N N . PHE A 1 89 ? -3.000 -2.771 18.115 1.00 98.25 89 PHE A N 1
ATOM 685 C CA . PHE A 1 89 ? -2.592 -4.171 18.222 1.00 98.25 89 PHE A CA 1
ATOM 686 C C . PHE A 1 89 ? -1.906 -4.372 19.566 1.00 98.25 89 PHE A C 1
ATOM 688 O O . PHE A 1 89 ? -0.827 -3.830 19.796 1.00 98.25 89 PHE A O 1
ATOM 695 N N . ARG A 1 90 ? -2.525 -5.148 20.465 1.00 97.25 90 ARG A N 1
ATOM 696 C CA . ARG A 1 90 ? -1.984 -5.407 21.816 1.00 97.25 90 ARG A CA 1
ATOM 697 C C . ARG A 1 90 ? -1.648 -4.118 22.585 1.00 97.25 90 ARG A C 1
ATOM 699 O O . ARG A 1 90 ? -0.623 -4.038 23.251 1.00 97.25 90 ARG A O 1
ATOM 706 N N . GLY A 1 91 ? -2.517 -3.114 22.465 1.00 96.94 91 G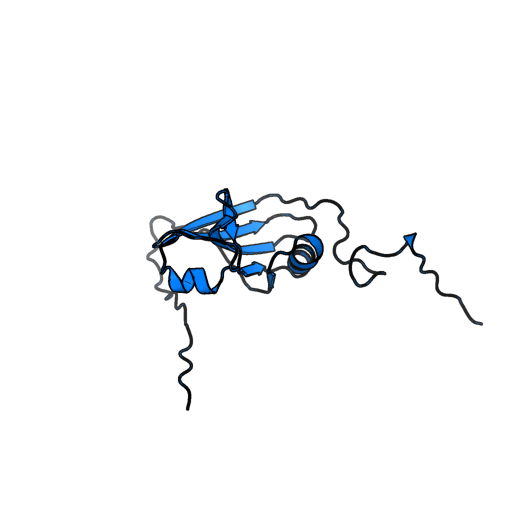LY A N 1
ATOM 707 C CA . GLY A 1 91 ? -2.367 -1.808 23.114 1.00 96.94 91 GLY A CA 1
ATOM 708 C C . GLY A 1 91 ? -1.541 -0.774 22.339 1.00 96.94 91 GLY A C 1
ATOM 709 O O . GLY A 1 91 ? -1.644 0.405 22.657 1.00 96.94 91 GLY A O 1
ATOM 710 N N . GLU A 1 92 ? -0.796 -1.169 21.304 1.00 98.06 92 GLU A N 1
ATOM 711 C CA . GLU A 1 92 ? 0.040 -0.257 20.509 1.00 98.06 92 GLU A CA 1
ATOM 712 C C . GLU A 1 92 ? -0.730 0.329 19.322 1.00 98.06 92 GLU A C 1
ATOM 714 O O . GLU A 1 92 ? -1.415 -0.407 18.609 1.00 98.06 92 GLU A O 1
ATOM 719 N N . GLU A 1 93 ? -0.599 1.637 19.080 1.00 97.81 93 GLU A N 1
ATOM 720 C CA . GLU A 1 93 ? -1.226 2.309 17.935 1.00 97.81 93 GLU A CA 1
ATOM 721 C C . GLU A 1 93 ? -0.647 1.812 16.601 1.00 97.81 93 GLU A C 1
ATOM 723 O O . GLU A 1 93 ? 0.565 1.808 16.378 1.00 97.81 93 GLU A O 1
ATOM 728 N N . VAL A 1 94 ? -1.531 1.424 15.680 1.00 98.06 94 VAL A N 1
ATOM 729 C CA . VAL A 1 94 ? -1.181 0.929 14.344 1.00 98.06 94 VAL A CA 1
ATOM 730 C C . VAL A 1 94 ? -2.131 1.477 13.277 1.00 98.06 94 VAL A C 1
ATOM 732 O O . VAL A 1 94 ? -3.264 1.871 13.550 1.00 98.06 94 VAL A O 1
ATOM 735 N N . GLY A 1 95 ? -1.682 1.470 12.022 1.00 97.44 95 GLY A N 1
ATOM 736 C CA . GLY A 1 95 ? -2.533 1.725 10.861 1.00 97.44 95 GLY A CA 1
ATOM 737 C C . GLY A 1 95 ? -2.807 0.429 10.108 1.00 97.44 95 GLY A C 1
ATOM 738 O O . GLY A 1 95 ? -1.895 -0.118 9.489 1.00 97.44 95 GLY A O 1
ATOM 739 N N . PHE A 1 96 ? -4.049 -0.049 10.120 1.00 98.19 96 PHE A N 1
ATOM 740 C CA . PHE A 1 96 ? -4.451 -1.164 9.270 1.00 98.19 96 PHE A CA 1
ATOM 741 C C . PHE A 1 96 ? -4.853 -0.656 7.888 1.00 98.19 96 PHE A C 1
ATOM 743 O O . PHE A 1 96 ? -5.670 0.256 7.760 1.00 98.19 96 PHE A O 1
ATOM 750 N N . VAL A 1 97 ? -4.286 -1.256 6.845 1.00 98.31 97 VAL A N 1
ATOM 751 C CA . VAL A 1 97 ? -4.529 -0.864 5.456 1.00 98.31 97 VAL A CA 1
ATOM 752 C C . VAL A 1 97 ? -5.351 -1.959 4.788 1.00 98.31 97 VAL A C 1
ATOM 754 O O . VAL A 1 97 ? -4.758 -2.943 4.363 1.00 98.31 97 VAL A O 1
ATOM 757 N N . PRO A 1 98 ? -6.688 -1.841 4.680 1.00 97.19 98 PRO A N 1
ATOM 758 C CA . PRO A 1 98 ? -7.500 -2.874 4.039 1.00 97.19 98 PRO A CA 1
ATOM 759 C C . PRO A 1 98 ? -7.293 -2.922 2.520 1.00 97.19 98 PRO A C 1
ATOM 761 O O . PRO A 1 98 ? -7.329 -3.995 1.926 1.00 97.19 98 PRO A O 1
ATOM 764 N N . HIS A 1 99 ? -7.065 -1.769 1.881 1.00 95.38 99 HIS A N 1
ATOM 765 C CA . HIS A 1 99 ? -6.907 -1.673 0.431 1.00 95.38 99 HIS A CA 1
ATOM 766 C C . HIS A 1 99 ? -5.946 -0.552 0.045 1.00 95.38 99 HIS A C 1
ATOM 768 O O . HIS A 1 99 ? -5.944 0.529 0.642 1.00 95.38 99 HIS A O 1
ATOM 774 N N . ILE A 1 100 ? -5.194 -0.799 -1.023 1.00 98.50 100 ILE A N 1
ATOM 775 C CA . ILE A 1 100 ? -4.425 0.209 -1.742 1.00 98.50 100 ILE A CA 1
ATOM 776 C C . ILE A 1 100 ? -4.766 0.101 -3.230 1.00 98.50 100 ILE A C 1
ATOM 778 O O . ILE A 1 100 ? -4.700 -0.988 -3.797 1.00 98.50 100 ILE A O 1
ATOM 782 N N . PHE A 1 101 ? -5.080 1.218 -3.881 1.00 98.38 101 PHE A N 1
ATOM 783 C CA . PHE A 1 101 ? -5.177 1.273 -5.341 1.00 98.38 101 PHE A CA 1
ATOM 784 C C . PHE A 1 101 ? -3.911 1.895 -5.911 1.00 98.38 101 PHE A C 1
ATOM 786 O O . PHE A 1 101 ? -3.492 2.948 -5.441 1.00 98.38 101 PHE A O 1
ATOM 793 N N . ILE A 1 102 ? -3.317 1.274 -6.927 1.00 98.44 102 ILE A N 1
ATOM 794 C CA . ILE A 1 102 ? -2.069 1.723 -7.548 1.00 98.44 102 ILE A CA 1
ATOM 795 C C . ILE A 1 102 ? -2.175 1.706 -9.075 1.00 98.44 102 ILE A C 1
ATOM 797 O O . ILE A 1 102 ? -2.760 0.800 -9.661 1.00 98.44 102 ILE A O 1
ATOM 801 N N . SER A 1 103 ? -1.556 2.682 -9.737 1.00 97.94 103 SER A N 1
ATOM 802 C CA . SER A 1 103 ? -1.576 2.800 -11.202 1.00 97.94 103 SER A CA 1
ATOM 803 C C . SER A 1 103 ? -0.448 2.042 -11.920 1.00 97.94 103 SER A C 1
ATOM 805 O O . SER A 1 103 ? -0.238 2.244 -13.114 1.00 97.94 103 SER A O 1
ATOM 807 N N . ASN A 1 104 ? 0.352 1.244 -11.206 1.00 96.50 104 ASN A N 1
ATOM 808 C CA . ASN A 1 104 ? 1.550 0.594 -11.741 1.00 96.50 104 ASN A CA 1
ATOM 809 C C . ASN A 1 104 ? 1.654 -0.855 -11.265 1.00 96.50 104 ASN A C 1
ATOM 811 O O . ASN A 1 104 ? 1.750 -1.131 -10.070 1.00 96.50 104 ASN A O 1
ATOM 815 N N . GLU A 1 105 ? 1.679 -1.779 -12.222 1.00 96.06 105 GLU A N 1
ATOM 816 C CA . GLU A 1 105 ? 1.691 -3.219 -11.964 1.00 96.06 105 GLU A CA 1
ATOM 817 C C . GLU A 1 105 ? 2.967 -3.687 -11.257 1.00 96.06 105 GLU A C 1
ATOM 819 O O . GLU A 1 105 ? 2.891 -4.471 -10.317 1.00 96.06 105 GLU A O 1
ATOM 824 N N . ARG A 1 106 ? 4.143 -3.167 -11.629 1.00 95.56 106 ARG A N 1
ATOM 825 C CA . ARG A 1 106 ? 5.411 -3.536 -10.973 1.00 95.56 106 ARG A CA 1
ATOM 826 C C . ARG A 1 106 ? 5.419 -3.120 -9.498 1.00 95.56 106 ARG A C 1
ATOM 828 O O . ARG A 1 106 ? 5.880 -3.873 -8.643 1.00 95.56 106 ARG A O 1
ATOM 835 N N . GLY A 1 107 ? 4.873 -1.944 -9.187 1.00 95.69 107 GLY A N 1
ATOM 836 C CA . GLY A 1 107 ? 4.668 -1.466 -7.820 1.00 95.69 107 GLY A CA 1
ATOM 837 C C . GLY A 1 107 ? 3.607 -2.258 -7.057 1.00 95.69 107 GLY A C 1
ATOM 838 O O . GLY A 1 107 ? 3.759 -2.464 -5.851 1.00 95.69 107 GLY A O 1
ATOM 839 N N . MET A 1 108 ? 2.570 -2.740 -7.750 1.00 97.25 108 MET A N 1
ATOM 840 C CA . MET A 1 108 ? 1.582 -3.662 -7.188 1.00 97.25 108 MET A CA 1
ATOM 841 C C . MET A 1 108 ? 2.243 -4.986 -6.801 1.00 97.25 108 MET A C 1
ATOM 843 O O . MET A 1 108 ? 2.113 -5.414 -5.657 1.00 97.25 108 MET A O 1
ATOM 847 N N . LEU A 1 109 ? 2.984 -5.594 -7.730 1.00 96.00 109 LEU A N 1
ATOM 848 C CA . LEU A 1 109 ? 3.683 -6.862 -7.545 1.00 96.00 109 LEU A CA 1
ATOM 849 C C . LEU A 1 109 ? 4.660 -6.784 -6.370 1.00 96.00 109 LEU A C 1
ATOM 851 O O . LEU A 1 109 ? 4.553 -7.566 -5.430 1.00 96.00 109 LEU A O 1
ATOM 855 N N . ALA A 1 110 ? 5.549 -5.782 -6.371 1.00 94.31 110 ALA A N 1
ATOM 856 C CA . ALA A 1 110 ? 6.492 -5.572 -5.275 1.00 94.31 110 ALA A CA 1
ATOM 857 C C . ALA A 1 110 ? 5.774 -5.399 -3.932 1.00 94.31 110 ALA A C 1
ATOM 859 O O . ALA A 1 110 ? 6.155 -6.023 -2.946 1.00 94.31 110 ALA A O 1
ATOM 860 N N . GLY A 1 111 ? 4.722 -4.575 -3.900 1.00 95.19 111 GLY A N 1
ATOM 861 C CA . GLY A 1 111 ? 3.964 -4.318 -2.682 1.00 95.19 111 GLY A CA 1
ATOM 862 C C . GLY A 1 111 ? 3.292 -5.568 -2.122 1.00 95.19 111 GLY A C 1
ATOM 863 O O . GLY A 1 111 ? 3.328 -5.767 -0.915 1.00 95.19 111 GLY A O 1
ATOM 864 N N . ARG A 1 112 ? 2.716 -6.416 -2.981 1.00 96.56 112 ARG A N 1
ATOM 865 C CA . ARG A 1 112 ? 2.020 -7.643 -2.567 1.00 96.56 112 ARG A CA 1
ATOM 866 C C . ARG A 1 112 ? 2.985 -8.751 -2.158 1.00 96.56 112 ARG A C 1
ATOM 868 O O . ARG A 1 112 ? 2.809 -9.344 -1.103 1.00 96.56 112 ARG A O 1
ATOM 875 N N . GLU A 1 113 ? 3.978 -9.038 -2.995 1.00 93.88 113 GLU A N 1
ATOM 876 C CA . GLU A 1 113 ? 4.811 -10.239 -2.854 1.00 93.88 113 GLU A CA 1
ATOM 877 C C . GLU A 1 113 ? 5.968 -10.063 -1.872 1.00 93.88 113 GLU A C 1
ATOM 879 O O . GLU A 1 113 ? 6.360 -11.026 -1.219 1.00 93.88 113 GLU A O 1
ATOM 884 N N . ARG A 1 114 ? 6.522 -8.849 -1.758 1.00 90.56 114 ARG A N 1
ATOM 885 C CA . ARG A 1 114 ? 7.641 -8.587 -0.843 1.00 90.56 114 ARG A CA 1
ATOM 886 C C . ARG A 1 114 ? 7.186 -8.050 0.503 1.00 90.56 114 ARG A C 1
ATOM 888 O O . ARG A 1 114 ? 7.726 -8.450 1.525 1.00 90.56 114 ARG A O 1
ATOM 895 N N . GLU A 1 115 ? 6.221 -7.134 0.481 1.00 91.56 115 GLU A N 1
ATOM 896 C CA . GLU A 1 115 ? 5.870 -6.322 1.652 1.00 91.56 115 GLU A CA 1
ATOM 897 C C . GLU A 1 115 ? 4.484 -6.662 2.235 1.00 91.56 115 GLU A C 1
ATOM 899 O O . GLU A 1 115 ? 4.144 -6.193 3.316 1.00 91.56 115 GLU A O 1
ATOM 904 N N . GLY A 1 116 ? 3.668 -7.469 1.543 1.00 95.56 116 GLY A N 1
ATOM 905 C CA . GLY A 1 116 ? 2.350 -7.903 2.024 1.00 95.56 116 GLY A CA 1
ATOM 906 C C . GLY A 1 116 ? 1.229 -6.857 1.941 1.00 95.56 116 GLY A C 1
ATOM 907 O O . GLY A 1 116 ? 0.185 -7.035 2.564 1.00 95.56 116 GLY A O 1
ATOM 908 N N . TYR A 1 117 ? 1.393 -5.775 1.172 1.00 97.75 117 TYR A N 1
ATOM 909 C CA . TYR A 1 117 ? 0.354 -4.752 1.014 1.00 97.75 117 TYR A CA 1
ATOM 910 C C . TYR A 1 117 ? -0.811 -5.223 0.120 1.00 97.75 117 TYR A C 1
ATOM 912 O O . TYR A 1 117 ? -0.567 -5.788 -0.954 1.00 97.75 117 TYR A O 1
ATOM 920 N N . PRO A 1 118 ? -2.079 -4.907 0.460 1.00 97.69 118 PRO A N 1
ATOM 921 C CA . PRO A 1 118 ? -3.257 -5.327 -0.304 1.00 97.69 118 PRO A CA 1
ATOM 922 C C . PRO A 1 118 ? -3.511 -4.407 -1.503 1.00 97.69 118 PRO A C 1
ATOM 924 O O . PRO A 1 118 ? -4.497 -3.671 -1.576 1.00 97.69 118 PRO A O 1
ATOM 927 N N . LYS A 1 119 ? -2.572 -4.424 -2.452 1.00 98.25 119 LYS A N 1
ATOM 928 C CA . LYS A 1 119 ? -2.621 -3.577 -3.645 1.00 98.25 119 LYS A CA 1
ATOM 929 C C . LYS A 1 119 ? -3.521 -4.166 -4.732 1.00 98.25 119 LYS A C 1
ATOM 931 O O . LYS A 1 119 ? -3.467 -5.371 -5.002 1.00 98.25 119 LYS A O 1
ATOM 936 N N . LEU A 1 120 ? -4.288 -3.288 -5.372 1.00 98.00 120 LEU A N 1
ATOM 937 C CA . LEU A 1 120 ? -5.120 -3.516 -6.552 1.00 98.00 120 LEU A CA 1
ATOM 938 C C . LEU A 1 120 ? -4.771 -2.482 -7.627 1.00 98.00 120 LEU A C 1
ATOM 940 O O . LEU A 1 120 ? -4.456 -1.335 -7.307 1.00 98.00 120 LEU A O 1
ATOM 944 N N . LEU A 1 121 ? -4.854 -2.864 -8.903 1.00 97.94 121 LEU A N 1
ATOM 945 C CA . LEU A 1 121 ? -4.710 -1.900 -9.992 1.00 97.94 121 LEU A CA 1
ATOM 946 C C . LEU A 1 121 ? -5.910 -0.951 -10.029 1.00 97.94 121 LEU A C 1
ATOM 948 O O . LEU A 1 121 ? -7.057 -1.379 -9.916 1.00 97.94 121 LEU A O 1
ATOM 952 N N . GLY A 1 122 ? -5.639 0.334 -10.227 1.00 96.25 122 GLY A N 1
ATOM 953 C CA . GLY A 1 122 ? -6.667 1.353 -10.390 1.00 96.25 122 GLY A CA 1
ATOM 954 C C . GLY A 1 122 ? -6.131 2.594 -11.089 1.00 96.25 122 GLY A C 1
ATOM 955 O O . GLY A 1 122 ? -4.928 2.860 -11.072 1.00 96.25 122 GLY A O 1
ATOM 956 N N . ASP A 1 123 ? -7.033 3.361 -11.696 1.00 94.25 123 ASP A N 1
ATOM 957 C CA . ASP A 1 123 ? -6.711 4.713 -12.142 1.00 94.25 123 ASP A CA 1
ATOM 958 C C . ASP A 1 123 ? -6.965 5.690 -10.992 1.00 94.25 123 ASP A C 1
ATOM 960 O O . ASP A 1 123 ? -8.060 5.757 -10.435 1.00 94.25 123 ASP A O 1
ATOM 964 N N . ILE A 1 124 ? -5.919 6.413 -10.605 1.00 93.75 124 ILE A N 1
ATOM 965 C CA . ILE A 1 124 ? -5.928 7.362 -9.494 1.00 93.75 124 ILE A CA 1
ATOM 966 C C . ILE A 1 124 ? -5.426 8.683 -10.039 1.00 93.75 124 ILE A C 1
ATOM 968 O O . ILE A 1 124 ? -4.342 8.721 -10.612 1.00 93.75 124 ILE A O 1
ATOM 972 N N . ALA A 1 125 ? -6.156 9.769 -9.812 1.00 86.06 125 ALA A N 1
ATOM 973 C CA . ALA A 1 125 ? -5.714 11.115 -10.145 1.00 86.06 125 ALA A CA 1
ATOM 974 C C . ALA A 1 125 ? -5.947 12.049 -8.954 1.00 86.06 125 ALA A C 1
ATOM 976 O O . ALA A 1 125 ? -7.022 12.061 -8.360 1.00 86.06 125 ALA A O 1
ATOM 977 N N . ALA A 1 126 ? -4.926 12.833 -8.617 1.00 81.62 126 ALA A N 1
ATOM 978 C CA . ALA A 1 126 ? -5.009 13.927 -7.662 1.00 81.62 126 ALA A CA 1
ATOM 979 C C . ALA A 1 126 ? -4.257 15.106 -8.269 1.00 81.62 126 ALA A C 1
ATOM 981 O O . ALA A 1 126 ? -3.028 15.103 -8.360 1.00 81.62 126 ALA A O 1
ATOM 982 N N . GLU A 1 127 ? -5.012 16.083 -8.752 1.00 81.50 127 GLU A N 1
ATOM 983 C CA . GLU A 1 127 ? -4.475 17.226 -9.473 1.00 81.50 127 GLU A CA 1
ATOM 984 C C . GLU A 1 127 ? -4.696 18.489 -8.656 1.00 81.50 127 GLU A C 1
ATOM 986 O O . GLU A 1 127 ? -5.766 18.718 -8.086 1.00 81.50 127 GLU A O 1
ATOM 991 N N . ARG A 1 128 ? -3.670 19.337 -8.606 1.00 78.38 128 ARG A N 1
ATOM 992 C CA . ARG A 1 128 ? -3.837 20.684 -8.082 1.00 78.38 128 ARG A CA 1
ATOM 993 C C . ARG A 1 128 ? -4.613 21.486 -9.116 1.00 78.38 128 ARG A C 1
ATOM 995 O O . ARG A 1 128 ? -4.052 21.876 -10.138 1.00 78.38 128 ARG A O 1
ATOM 1002 N N . LEU A 1 129 ? -5.871 21.781 -8.817 1.00 79.38 129 LEU A N 1
ATOM 1003 C CA . LEU A 1 129 ? -6.609 22.781 -9.573 1.00 79.38 129 LEU A CA 1
ATOM 1004 C C . LEU A 1 129 ? -5.942 24.140 -9.344 1.00 79.38 129 LEU A C 1
ATOM 1006 O O . LEU A 1 129 ? -5.755 24.579 -8.206 1.00 79.38 129 LEU A O 1
ATOM 1010 N N . ARG A 1 130 ? -5.531 24.794 -10.430 1.00 69.94 130 ARG A N 1
ATOM 1011 C CA . ARG A 1 130 ? -5.194 26.213 -10.389 1.00 69.94 130 ARG A CA 1
ATOM 1012 C C . ARG A 1 130 ? -6.510 26.968 -10.431 1.00 69.94 130 ARG A C 1
ATOM 1014 O O . ARG A 1 130 ? -7.190 26.966 -11.448 1.00 69.94 130 ARG A O 1
ATOM 1021 N N . THR A 1 131 ? -6.892 27.553 -9.307 1.00 57.78 131 THR A N 1
ATOM 1022 C CA . THR A 1 131 ? -7.887 28.618 -9.311 1.00 57.78 131 THR A CA 1
ATOM 1023 C C . THR A 1 131 ? -7.138 29.898 -9.617 1.00 57.78 131 THR A C 1
ATOM 1025 O O . THR A 1 131 ? -6.578 30.535 -8.722 1.00 57.78 131 THR A O 1
ATOM 1028 N N . ASP A 1 132 ? -7.084 30.250 -10.893 1.00 56.97 132 ASP A N 1
ATOM 1029 C CA . ASP A 1 132 ? -6.873 31.640 -11.263 1.00 56.97 132 ASP A CA 1
ATOM 1030 C C . ASP A 1 132 ? -8.053 32.395 -10.632 1.00 56.97 132 ASP A C 1
ATOM 1032 O O . ASP A 1 132 ? -9.190 31.924 -10.723 1.00 56.97 132 ASP A O 1
ATOM 1036 N N . HIS A 1 133 ? -7.799 33.500 -9.932 1.00 52.44 133 HIS A N 1
ATOM 1037 C CA . HIS A 1 133 ? -8.779 34.219 -9.101 1.00 52.44 133 HIS A CA 1
ATOM 1038 C C . HIS A 1 133 ? -10.011 34.781 -9.858 1.00 52.44 133 HIS A C 1
ATOM 1040 O O . HIS A 1 133 ? -10.739 35.583 -9.288 1.00 52.44 133 HIS A O 1
ATOM 1046 N N . ASP A 1 134 ? -10.274 34.349 -11.095 1.00 44.66 134 ASP A N 1
ATOM 1047 C CA . ASP A 1 134 ? -11.279 34.921 -11.993 1.00 44.66 134 ASP A CA 1
ATOM 1048 C C . ASP A 1 134 ? -12.006 33.918 -12.912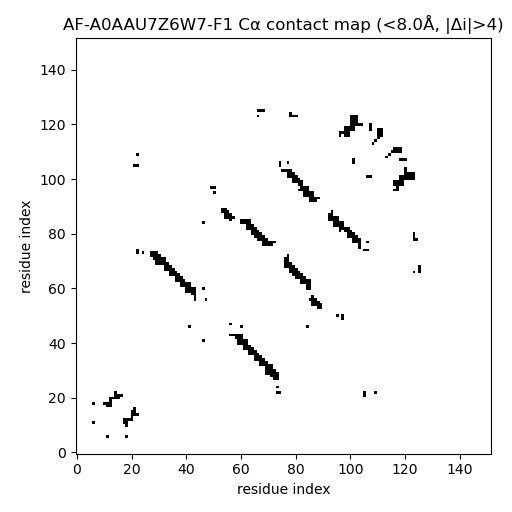 1.00 44.66 134 ASP A C 1
ATOM 1050 O O . ASP A 1 134 ? -12.635 34.311 -13.893 1.00 44.66 134 ASP A O 1
ATOM 1054 N N . THR A 1 135 ? -11.981 32.610 -12.628 1.00 41.75 135 THR A N 1
ATOM 1055 C CA . THR A 1 135 ? -12.783 31.654 -13.418 1.00 41.75 135 THR A CA 1
ATOM 1056 C C . THR A 1 135 ? -13.801 30.911 -12.566 1.00 41.75 135 THR A C 1
ATOM 1058 O O . THR A 1 135 ? -13.482 30.092 -11.706 1.00 41.75 135 THR A O 1
ATOM 1061 N N . ALA A 1 136 ? -15.072 31.232 -12.820 1.00 43.03 136 ALA A N 1
ATOM 1062 C CA . ALA A 1 136 ? -16.227 30.511 -12.320 1.00 43.03 136 ALA A CA 1
ATOM 1063 C C . ALA A 1 136 ? -16.054 29.004 -12.560 1.00 43.03 136 ALA A C 1
ATOM 1065 O O . ALA A 1 136 ? -15.792 28.575 -13.684 1.00 43.03 136 ALA A O 1
ATOM 1066 N N . PHE A 1 137 ? -16.220 28.214 -11.498 1.00 45.91 137 PHE A N 1
ATOM 1067 C CA . PHE A 1 137 ? -16.274 26.756 -11.557 1.00 45.91 137 PHE A CA 1
ATOM 1068 C C . PHE A 1 137 ? -17.239 26.312 -12.672 1.00 45.91 137 PHE A C 1
ATOM 1070 O O . PHE A 1 137 ? -18.449 26.517 -12.529 1.00 45.91 137 PHE A O 1
ATOM 1077 N N . PRO A 1 138 ? -16.782 25.655 -13.756 1.00 39.66 138 PRO A N 1
ATOM 1078 C CA . PRO A 1 138 ? -17.706 24.921 -14.592 1.00 39.66 138 PRO A CA 1
ATOM 1079 C C . PRO A 1 138 ? -18.149 23.711 -13.772 1.00 39.66 138 PRO A C 1
ATOM 1081 O O . PRO A 1 138 ? -17.342 22.875 -13.366 1.00 39.66 138 PRO A O 1
ATOM 1084 N N . SER A 1 139 ? -19.444 23.652 -13.495 1.00 40.59 139 SER A N 1
ATOM 1085 C CA . SER A 1 139 ? -20.150 22.611 -12.755 1.00 40.59 139 SER A CA 1
ATOM 1086 C C . SER A 1 139 ? -20.036 21.235 -13.427 1.00 40.59 139 SER A C 1
ATOM 1088 O O . SER A 1 139 ? -21.002 20.672 -13.935 1.00 40.59 139 SER A O 1
ATOM 1090 N N . ARG A 1 140 ? -18.850 20.623 -13.406 1.00 36.62 140 ARG A N 1
ATOM 1091 C CA . ARG A 1 140 ? -18.719 19.183 -13.623 1.00 36.62 140 ARG A CA 1
ATOM 1092 C C . ARG A 1 140 ? -19.016 18.506 -12.297 1.00 36.62 140 ARG A C 1
ATOM 1094 O O . ARG A 1 140 ? -18.186 18.474 -11.397 1.00 36.62 140 ARG A O 1
ATOM 1101 N N . ARG A 1 141 ? -20.257 18.024 -12.181 1.00 35.16 141 ARG A N 1
ATOM 1102 C CA . ARG A 1 141 ? -20.717 17.128 -11.115 1.00 35.16 141 ARG A CA 1
ATOM 1103 C C . ARG A 1 141 ? -19.632 16.086 -10.830 1.00 35.16 141 ARG A C 1
ATOM 1105 O O . ARG A 1 141 ? -19.368 15.234 -11.674 1.00 35.16 141 ARG A O 1
ATOM 1112 N N . PHE A 1 142 ? -19.058 16.125 -9.632 1.00 30.27 142 PHE A N 1
ATOM 1113 C CA . PHE A 1 142 ? -18.465 14.937 -9.034 1.00 30.27 142 PHE A CA 1
ATOM 1114 C C . PHE A 1 142 ? -19.614 13.963 -8.779 1.00 30.27 142 PHE A C 1
ATOM 1116 O O . PHE A 1 142 ? -20.338 14.082 -7.795 1.00 30.27 142 PHE A O 1
ATOM 1123 N N . LEU A 1 143 ? -19.843 13.048 -9.719 1.00 29.06 143 LEU A N 1
ATOM 1124 C CA . LEU A 1 143 ? -20.750 11.929 -9.524 1.00 29.06 143 LEU A CA 1
ATOM 1125 C C . LEU A 1 143 ? -19.898 10.744 -9.061 1.00 29.06 143 LEU A C 1
ATOM 1127 O O . LEU A 1 143 ? -19.358 10.003 -9.879 1.00 29.06 143 LEU A O 1
ATOM 1131 N N . VAL A 1 144 ? -19.754 10.572 -7.746 1.00 37.00 144 VAL A N 1
ATOM 1132 C CA . VAL A 1 144 ? -19.362 9.272 -7.186 1.00 37.00 144 VAL A CA 1
ATOM 1133 C C . VAL A 1 144 ? -20.593 8.379 -7.321 1.00 37.00 144 VAL A C 1
ATOM 1135 O O . VAL A 1 144 ? -21.459 8.339 -6.454 1.00 37.00 144 VAL A O 1
ATOM 1138 N N . GLY A 1 145 ? -20.738 7.759 -8.489 1.00 28.98 145 GLY A N 1
ATOM 1139 C CA . GLY A 1 145 ? -21.832 6.844 -8.776 1.00 28.98 145 GLY A CA 1
ATOM 1140 C C . GLY A 1 145 ? -21.564 5.483 -8.146 1.00 28.98 145 GLY A C 1
ATOM 1141 O O . GLY A 1 145 ? -20.941 4.635 -8.780 1.00 28.98 145 GLY A O 1
ATOM 1142 N N . ALA A 1 146 ? -22.075 5.248 -6.938 1.00 35.69 146 ALA A N 1
ATOM 1143 C CA . ALA A 1 146 ? -22.466 3.897 -6.558 1.00 35.69 146 ALA A CA 1
ATOM 1144 C C . ALA A 1 146 ? -23.637 3.517 -7.475 1.00 35.69 146 ALA A C 1
ATOM 1146 O O . ALA A 1 146 ? -24.717 4.100 -7.388 1.00 35.69 146 ALA A O 1
ATOM 1147 N N . ARG A 1 147 ? -23.403 2.619 -8.439 1.00 35.19 147 ARG A N 1
ATOM 1148 C CA . ARG A 1 147 ? -24.500 2.032 -9.210 1.00 35.19 147 ARG A CA 1
ATOM 1149 C C . ARG A 1 147 ? -25.295 1.160 -8.250 1.00 35.19 147 ARG A C 1
ATOM 1151 O O . ARG A 1 147 ? -24.806 0.126 -7.810 1.00 35.19 147 ARG A O 1
ATOM 1158 N N . ASP A 1 148 ? -26.489 1.633 -7.931 1.00 36.81 148 ASP A N 1
ATOM 1159 C CA . ASP A 1 148 ? -27.535 0.899 -7.240 1.00 36.81 148 ASP A CA 1
ATOM 1160 C C . ASP A 1 148 ? -27.839 -0.388 -8.028 1.00 36.81 148 ASP A C 1
ATOM 1162 O O . ASP A 1 148 ? -28.422 -0.356 -9.114 1.00 36.81 148 ASP A O 1
ATOM 1166 N N . LEU A 1 149 ? -27.329 -1.518 -7.536 1.00 41.75 149 LEU A N 1
ATOM 1167 C CA . LEU A 1 149 ? -27.675 -2.850 -8.020 1.00 41.75 149 LEU A CA 1
ATOM 1168 C C . LEU A 1 149 ? -28.845 -3.345 -7.174 1.00 41.75 149 LEU A C 1
ATOM 1170 O O . LEU A 1 149 ? -28.661 -4.085 -6.210 1.00 41.75 149 LEU A O 1
ATOM 1174 N N . SER A 1 150 ? -30.055 -2.935 -7.544 1.00 34.50 150 SER A N 1
ATOM 1175 C CA . SER A 1 150 ? -31.268 -3.606 -7.081 1.00 34.50 150 SER A CA 1
ATOM 1176 C C . SER A 1 150 ? -31.427 -4.934 -7.841 1.00 34.50 150 SER A C 1
ATOM 1178 O O . SER A 1 150 ? -31.296 -4.956 -9.071 1.00 34.50 150 SER A O 1
ATOM 1180 N N . PRO A 1 151 ? -31.679 -6.057 -7.146 1.00 46.72 151 PRO A N 1
ATOM 1181 C CA . PRO A 1 151 ? -31.919 -7.335 -7.798 1.00 46.72 151 PRO A CA 1
ATOM 1182 C C . PRO A 1 151 ? -33.298 -7.331 -8.470 1.00 46.72 151 PRO A C 1
ATOM 1184 O O . PRO A 1 151 ? -34.263 -6.793 -7.925 1.00 46.72 151 PRO A O 1
ATOM 1187 N N . LYS A 1 152 ? -33.366 -7.917 -9.669 1.00 43.72 152 LYS A N 1
ATOM 1188 C CA . LYS A 1 152 ? -34.628 -8.310 -10.305 1.00 43.72 152 LYS A CA 1
ATOM 1189 C C . LYS A 1 152 ? -35.154 -9.598 -9.692 1.00 43.72 152 LYS A C 1
ATOM 1191 O O . LYS A 1 152 ? -34.304 -10.450 -9.350 1.00 43.72 152 LYS A O 1
#

Foldseek 3Di:
DDDDDDDDPVCFDPDPPGNCHLQPDDDKDFPPKDKDKDKAFDQPVVLVVLDDPQKAADGRWIKMWMWMWTCDMSNGTKIKIWIWTFIDHPNHTDTDTSEMEMQGPSVQCCCCPPPNHRYDYDDDDDDDDDPPVDDDDPPPDPPPDPPPPDDD

Solvent-accessible surface area (backbone atoms only — not comparable to full-atom values): 9487 Å² total; per-residue (Å²): 138,89,82,81,86,83,86,47,84,90,61,48,39,96,45,77,53,43,87,57,40,75,61,84,65,92,72,87,48,79,41,71,70,47,76,49,75,50,71,49,70,45,65,43,68,73,55,52,77,69,50,61,91,74,52,44,68,58,83,55,30,50,34,36,45,32,44,38,37,33,68,35,35,69,67,50,58,40,30,36,40,42,40,30,42,51,31,25,50,92,86,42,84,43,74,47,58,75,43,27,38,26,57,32,68,53,52,34,50,50,33,39,76,76,71,65,43,53,54,40,83,39,94,66,89,88,76,86,77,81,78,60,99,81,66,81,79,78,86,71,76,86,72,86,72,77,76,82,80,75,84,130

Sequence (152 aa):
MSVKGKMSRSSLGQVMPVHADPLGFKNASFRAVNQVTFSYRTNTDAAAALLPTELEIDENPKISGMFLSYGFTSVGPFREYIHIIHARFRGEEVGFVPHIFISNERGMLAGREREGYPKLLGDIAAERLRTDHDTAFPSRRFLVGARDLSPK

Mean predicted aligned error: 8.71 Å

pLDDT: mean 86.86, std 19.83, range [28.98, 98.56]

Organism: NCBI:txid3069689

Radius of gyration: 21.17 Å; Cα contacts (8 Å, |Δi|>4): 239; chains: 1; bounding box: 57×66×56 Å

Secondary structure (DSSP, 8-state):
--------GGG--SSSSTTS-S---SS--EEEEEEEEEEEE--HHHHHTTS-TTEE--SS-EEEEEEEEEEEETT--EEEEEEEEEEEETTEEEEEEEEEEES-HHHHHHHHHTT---EEE-----------TT------------------

InterPro domains:
  IPR010451 Acetoacetate decarboxylase [PF06314] (16-135)
  IPR023375 Acetoacetate decarboxylase domain superfamily [G3DSA:2.40.400.10] (17-146)
  IPR023375 Acetoacetate decarboxylase domain superfamily [SSF160104] (16-128)

Nearest PDB structures (foldseek):
  3bgt-assembly1_D  TM=9.131E-01  e=5.780E-08  Chromobacterium violaceum
  3bh2-assembly1_A  TM=9.345E-01  e=8.309E-08  Clostridium acetobutylicum ATCC 824
  4zbo-assembly1_B  TM=8.722E-01  e=2.187E-07  Streptomyces bingchenggensis BCW-1
  6eej-assembly1_D  TM=8.710E-01  e=3.144E-07  Streptomyces bingchenggensis BCW-1
  3c8w-assembly1_A  TM=8.047E-01  e=9.922E-07  Legionella pneumophila subsp. pneumophila str. Philadelphia 1